Protein AF-A0A7V9Q5L4-F1 (afdb_monomer_lite)

Structure (mmCIF, N/CA/C/O backbone):
data_AF-A0A7V9Q5L4-F1
#
_entry.id   AF-A0A7V9Q5L4-F1
#
loop_
_atom_site.group_PDB
_atom_site.id
_atom_site.type_symbol
_atom_site.label_atom_id
_atom_site.label_alt_id
_atom_site.label_comp_id
_atom_site.label_asym_id
_atom_site.label_entity_id
_atom_site.label_seq_id
_atom_site.pdbx_PDB_ins_code
_atom_site.Cartn_x
_atom_site.Cartn_y
_atom_site.Cartn_z
_atom_site.occupancy
_atom_site.B_iso_or_equiv
_atom_site.auth_seq_id
_atom_site.auth_comp_id
_atom_site.auth_asym_id
_atom_site.auth_atom_id
_atom_site.pdbx_PDB_model_num
ATOM 1 N N . SER A 1 1 ? 5.558 -5.139 1.409 1.00 58.78 1 SER A N 1
ATOM 2 C CA . SER A 1 1 ? 7.009 -5.054 1.129 1.00 58.78 1 SER A CA 1
ATOM 3 C C . SER A 1 1 ? 7.481 -3.616 1.241 1.00 58.78 1 SER A C 1
ATOM 5 O O . SER A 1 1 ? 6.743 -2.715 0.852 1.00 58.78 1 SER A O 1
ATOM 7 N N . PHE A 1 2 ? 8.682 -3.407 1.783 1.00 58.72 2 PHE A N 1
ATOM 8 C CA . PHE A 1 2 ? 9.303 -2.087 1.961 1.00 58.72 2 PHE A CA 1
ATOM 9 C C . PHE A 1 2 ? 10.302 -1.718 0.851 1.00 58.72 2 PHE A C 1
ATOM 11 O O . PHE A 1 2 ? 10.891 -0.649 0.911 1.00 58.72 2 PHE A O 1
ATOM 18 N N . GLY A 1 3 ? 10.489 -2.566 -0.168 1.00 58.56 3 GLY A N 1
ATOM 19 C CA . GLY A 1 3 ? 11.472 -2.291 -1.221 1.00 58.56 3 GLY A CA 1
ATOM 20 C C . GLY A 1 3 ? 11.205 -3.051 -2.511 1.00 58.56 3 GLY A C 1
ATOM 21 O O . GLY A 1 3 ? 10.875 -2.439 -3.519 1.00 58.56 3 GLY A O 1
ATOM 22 N N . ASN A 1 4 ? 11.290 -4.383 -2.488 1.00 62.84 4 ASN A N 1
ATOM 23 C CA . ASN A 1 4 ? 11.114 -5.183 -3.701 1.00 62.84 4 ASN A CA 1
ATOM 24 C C . ASN A 1 4 ? 9.632 -5.571 -3.918 1.00 62.84 4 ASN A C 1
ATOM 26 O O . ASN A 1 4 ? 9.094 -6.349 -3.117 1.00 62.84 4 ASN A O 1
ATOM 30 N N . PRO A 1 5 ? 8.957 -5.056 -4.964 1.00 59.44 5 PRO A N 1
ATOM 31 C CA . PRO A 1 5 ? 7.556 -5.356 -5.254 1.00 59.44 5 PRO A CA 1
ATOM 32 C C . PRO A 1 5 ? 7.354 -6.727 -5.927 1.00 59.44 5 PRO A C 1
ATOM 34 O O . PRO A 1 5 ? 6.224 -7.206 -5.978 1.00 59.44 5 PRO A O 1
ATOM 37 N N . TYR A 1 6 ? 8.421 -7.389 -6.393 1.00 65.56 6 TYR A N 1
ATOM 38 C CA . TYR A 1 6 ? 8.346 -8.703 -7.045 1.00 65.56 6 TYR A CA 1
ATOM 39 C C . TYR A 1 6 ? 8.222 -9.874 -6.065 1.00 65.56 6 TYR A C 1
ATOM 41 O O . TYR A 1 6 ? 7.915 -10.983 -6.490 1.00 65.56 6 TYR A O 1
ATOM 49 N N . LEU A 1 7 ? 8.372 -9.643 -4.752 1.00 66.19 7 LEU A N 1
ATOM 50 C CA . LEU A 1 7 ? 8.223 -10.703 -3.743 1.00 66.19 7 LEU A CA 1
ATOM 51 C C . LEU A 1 7 ? 6.847 -11.384 -3.789 1.00 66.19 7 LEU A C 1
ATOM 53 O O . LEU A 1 7 ? 6.734 -12.533 -3.382 1.00 66.19 7 LEU A O 1
ATOM 57 N N . LEU A 1 8 ? 5.812 -10.719 -4.311 1.00 63.53 8 LEU A N 1
ATOM 58 C CA . LEU A 1 8 ? 4.490 -11.328 -4.476 1.00 63.53 8 LEU A CA 1
ATOM 59 C C . LEU A 1 8 ? 4.503 -12.549 -5.418 1.00 63.53 8 LEU A C 1
ATOM 61 O O . LEU A 1 8 ? 3.713 -13.465 -5.222 1.00 63.53 8 LEU A O 1
ATOM 65 N N . GLN A 1 9 ? 5.425 -12.608 -6.388 1.00 65.31 9 GLN A N 1
ATOM 66 C CA . GLN A 1 9 ? 5.561 -13.752 -7.303 1.00 65.31 9 GLN A CA 1
ATOM 67 C C . GLN A 1 9 ? 5.973 -15.043 -6.578 1.00 65.31 9 GLN A C 1
ATOM 69 O O . GLN A 1 9 ? 5.677 -16.134 -7.054 1.00 65.31 9 GLN A O 1
ATOM 74 N N . SER A 1 10 ? 6.617 -14.932 -5.412 1.00 64.06 10 SER A N 1
ATOM 75 C CA . SER A 1 10 ? 7.046 -16.079 -4.602 1.00 64.06 10 SER A CA 1
ATOM 76 C C . SER A 1 10 ? 5.968 -16.579 -3.630 1.00 64.06 10 SER A C 1
ATOM 78 O O . SER A 1 10 ? 6.172 -17.598 -2.977 1.00 64.06 10 SER A O 1
ATOM 80 N N . PHE A 1 11 ? 4.824 -15.890 -3.525 1.00 66.19 11 PHE A N 1
ATOM 81 C CA . PHE A 1 11 ? 3.754 -16.208 -2.573 1.00 66.19 11 PHE A CA 1
ATOM 82 C C . PHE A 1 11 ? 2.371 -16.140 -3.247 1.00 66.19 11 PHE A C 1
ATOM 84 O O . PHE A 1 11 ? 1.601 -15.209 -2.996 1.00 66.19 11 PHE A O 1
ATOM 91 N N . PRO A 1 12 ? 2.016 -17.136 -4.079 1.00 59.06 12 PRO A N 1
ATOM 92 C CA . PRO A 1 12 ? 0.778 -17.125 -4.866 1.00 59.06 12 PRO A CA 1
ATOM 93 C C . PRO A 1 12 ? -0.515 -17.180 -4.029 1.00 59.06 12 PRO A C 1
ATOM 95 O O . PRO A 1 12 ? -1.591 -16.933 -4.562 1.00 59.06 12 PRO A O 1
ATOM 98 N N . GLY A 1 13 ? -0.435 -17.484 -2.727 1.00 53.16 13 GLY A N 1
ATOM 99 C CA . GLY A 1 13 ? -1.589 -17.566 -1.820 1.00 53.16 13 GLY A CA 1
ATOM 100 C C . GLY A 1 13 ? -1.944 -16.276 -1.063 1.00 53.16 13 GLY A C 1
ATOM 101 O O . GLY A 1 13 ? -2.861 -16.293 -0.245 1.00 53.16 13 GLY A O 1
ATOM 102 N N . LEU A 1 14 ? -1.224 -15.165 -1.263 1.00 58.38 14 LEU A N 1
ATOM 103 C CA . LEU A 1 14 ? -1.485 -13.914 -0.536 1.00 58.38 14 LEU A CA 1
ATOM 104 C C . LEU A 1 14 ? -2.661 -13.138 -1.148 1.00 58.38 14 LEU A C 1
ATOM 106 O O . LEU A 1 14 ? -2.535 -12.547 -2.216 1.00 58.38 14 LEU A O 1
ATOM 110 N N . GLY A 1 15 ? -3.783 -13.071 -0.425 1.00 52.41 15 GLY A N 1
ATOM 111 C CA . GLY A 1 15 ? -4.973 -12.313 -0.843 1.00 52.41 15 GLY A CA 1
ATOM 112 C C . GLY A 1 15 ? -4.826 -10.785 -0.781 1.00 52.41 15 GLY A C 1
ATOM 113 O O . GLY A 1 15 ? -5.534 -10.075 -1.490 1.00 52.41 15 GLY A O 1
ATOM 114 N N . THR A 1 16 ? -3.886 -10.269 0.020 1.00 58.03 16 THR A N 1
ATOM 115 C CA . THR A 1 16 ? -3.649 -8.825 0.179 1.00 58.03 16 THR A CA 1
ATOM 116 C C . THR A 1 16 ? -2.153 -8.547 0.272 1.00 58.03 16 THR A C 1
ATOM 118 O O . THR A 1 16 ? -1.465 -9.094 1.133 1.00 58.03 16 THR A O 1
ATOM 121 N N . TYR A 1 17 ? -1.643 -7.662 -0.585 1.00 64.44 17 TYR A N 1
ATOM 122 C CA . TYR A 1 17 ? -0.231 -7.288 -0.610 1.00 64.44 17 TYR A CA 1
ATOM 123 C C . TYR A 1 17 ? -0.070 -5.769 -0.624 1.00 64.44 17 TYR A C 1
ATOM 125 O O . TYR A 1 17 ? -0.397 -5.102 -1.604 1.00 64.44 17 TYR A O 1
ATOM 133 N N . LEU A 1 18 ? 0.444 -5.219 0.478 1.00 64.19 18 LEU A N 1
ATOM 134 C CA . LEU A 1 18 ? 0.706 -3.789 0.619 1.00 64.19 18 LEU A CA 1
ATOM 135 C C . LEU A 1 18 ? 2.194 -3.505 0.387 1.00 64.19 18 LEU A C 1
ATOM 137 O O . LEU A 1 18 ? 3.065 -4.029 1.091 1.00 64.19 18 LEU A O 1
ATOM 141 N N . VAL A 1 19 ? 2.497 -2.665 -0.601 1.00 66.00 19 VAL A N 1
ATOM 142 C CA . VAL A 1 19 ? 3.853 -2.164 -0.855 1.00 66.00 19 VAL A CA 1
ATOM 143 C C . VAL A 1 19 ? 3.947 -0.752 -0.293 1.00 66.00 19 VAL A C 1
ATOM 145 O O . VAL A 1 19 ? 3.248 0.144 -0.750 1.00 66.00 19 VAL A O 1
ATOM 148 N N . ALA A 1 20 ? 4.794 -0.560 0.717 1.00 61.88 20 ALA A N 1
ATOM 149 C CA . ALA A 1 20 ? 4.998 0.741 1.353 1.00 61.88 20 ALA A CA 1
ATOM 150 C C . ALA A 1 20 ? 6.034 1.610 0.611 1.00 61.88 20 ALA A C 1
ATOM 152 O O . ALA A 1 20 ? 6.186 2.774 0.954 1.00 61.88 20 ALA A O 1
ATOM 153 N N . TYR A 1 21 ? 6.725 1.055 -0.399 1.00 61.44 21 TYR A N 1
ATOM 154 C CA . TYR A 1 21 ? 7.691 1.725 -1.292 1.00 61.44 21 TYR A CA 1
ATOM 155 C C . TYR A 1 21 ? 8.834 2.502 -0.606 1.00 61.44 21 TYR A C 1
ATOM 157 O O . TYR A 1 21 ? 9.498 3.307 -1.252 1.00 61.44 21 TYR A O 1
ATOM 165 N N . GLY A 1 22 ? 9.108 2.243 0.672 1.00 56.81 22 GLY A N 1
ATOM 166 C CA . GLY A 1 22 ? 10.266 2.792 1.370 1.00 56.81 22 GLY A CA 1
ATOM 167 C C . GLY A 1 22 ? 10.289 2.422 2.849 1.00 56.81 22 GLY A C 1
ATOM 168 O O . GLY A 1 22 ? 9.272 2.032 3.425 1.00 56.81 22 GLY A O 1
ATOM 169 N N . ASP A 1 23 ? 11.461 2.551 3.461 1.00 59.31 23 ASP A N 1
ATOM 170 C CA . ASP A 1 23 ? 11.738 2.283 4.876 1.00 59.31 23 ASP A CA 1
ATOM 171 C C . ASP A 1 23 ? 11.488 3.499 5.787 1.00 59.31 23 ASP A C 1
ATOM 173 O O . ASP A 1 23 ? 11.549 3.377 7.012 1.00 59.31 23 ASP A O 1
ATOM 177 N N . MET A 1 24 ? 11.135 4.655 5.212 1.00 72.94 24 MET A N 1
ATOM 178 C CA . MET A 1 24 ? 10.882 5.888 5.954 1.00 72.94 24 MET A CA 1
ATOM 179 C C . MET A 1 24 ? 9.793 5.700 7.033 1.00 72.94 24 MET A C 1
ATOM 181 O O . MET A 1 24 ? 8.697 5.208 6.732 1.00 72.94 24 MET A O 1
ATOM 185 N N . PRO A 1 25 ? 10.003 6.182 8.276 1.00 74.75 25 PRO A N 1
ATOM 186 C CA . PRO A 1 25 ? 9.034 6.030 9.368 1.00 74.75 25 PRO A CA 1
ATOM 187 C C . PRO A 1 25 ? 7.636 6.596 9.071 1.00 74.75 25 PRO A C 1
ATOM 189 O O . PRO A 1 25 ? 6.635 6.123 9.609 1.00 74.75 25 PRO A O 1
ATOM 192 N N . SER A 1 26 ? 7.537 7.615 8.214 1.00 76.06 26 SER A N 1
ATOM 193 C CA . SER A 1 26 ? 6.262 8.178 7.751 1.00 76.06 26 SER A CA 1
ATOM 194 C C . SER A 1 26 ? 5.441 7.172 6.936 1.00 76.06 26 SER A C 1
ATOM 196 O O . SER A 1 26 ? 4.231 7.071 7.153 1.00 76.06 26 SER A O 1
ATOM 198 N N . LEU A 1 27 ? 6.093 6.400 6.062 1.00 76.06 27 LEU A N 1
ATOM 199 C CA . LEU A 1 27 ? 5.472 5.378 5.216 1.00 76.06 27 LEU A CA 1
ATOM 200 C C . LEU A 1 27 ? 5.034 4.170 6.044 1.00 76.06 27 LEU A C 1
ATOM 202 O O . LEU A 1 27 ? 3.917 3.687 5.876 1.00 76.06 27 LEU A O 1
ATOM 206 N N . GLN A 1 28 ? 5.856 3.747 7.009 1.00 75.94 28 GLN A N 1
ATOM 207 C CA . GLN A 1 28 ? 5.489 2.679 7.945 1.00 75.94 28 GLN A CA 1
ATOM 208 C C . GLN A 1 28 ? 4.256 3.056 8.774 1.00 75.94 28 GLN A C 1
ATOM 210 O O . GLN A 1 28 ? 3.304 2.282 8.871 1.00 75.94 28 GLN A O 1
ATOM 215 N N . ARG A 1 29 ? 4.226 4.280 9.321 1.00 82.31 29 ARG A N 1
ATOM 216 C CA . ARG A 1 29 ? 3.060 4.781 10.061 1.00 82.31 29 ARG A CA 1
ATOM 217 C C . ARG A 1 29 ? 1.822 4.878 9.174 1.00 82.31 29 ARG A C 1
ATOM 219 O O . ARG A 1 29 ? 0.738 4.530 9.627 1.00 82.31 29 ARG A O 1
ATOM 226 N N . ALA A 1 30 ? 1.956 5.337 7.931 1.00 81.44 30 ALA A N 1
ATOM 227 C CA . ALA A 1 30 ? 0.836 5.386 6.994 1.00 81.44 30 ALA A CA 1
ATOM 228 C C . ALA A 1 30 ? 0.295 3.982 6.685 1.00 81.44 30 ALA A C 1
ATOM 230 O O . ALA A 1 30 ? -0.913 3.779 6.756 1.00 81.44 30 ALA A O 1
ATOM 231 N N . ALA A 1 31 ? 1.174 3.005 6.441 1.00 81.06 31 ALA A N 1
ATOM 232 C CA . ALA A 1 31 ? 0.787 1.613 6.231 1.00 81.06 31 ALA A CA 1
ATOM 233 C C . ALA A 1 31 ? 0.056 1.032 7.453 1.00 81.06 31 ALA A C 1
ATOM 235 O O . ALA A 1 31 ? -1.005 0.434 7.299 1.00 81.06 31 ALA A O 1
ATOM 236 N N . ALA A 1 32 ? 0.566 1.272 8.665 1.00 82.25 32 ALA A N 1
ATOM 237 C CA . ALA A 1 32 ? -0.087 0.834 9.897 1.00 82.25 32 ALA A CA 1
ATOM 238 C C . ALA A 1 32 ? -1.487 1.452 10.056 1.00 82.25 32 ALA A C 1
ATOM 240 O O . ALA A 1 32 ? -2.456 0.734 10.294 1.00 82.25 32 ALA A O 1
ATOM 241 N N . ARG A 1 33 ? -1.623 2.770 9.855 1.00 84.94 33 ARG A N 1
ATOM 242 C CA . ARG A 1 33 ? -2.926 3.456 9.914 1.00 84.94 33 ARG A CA 1
ATOM 243 C C . ARG A 1 33 ? -3.905 2.938 8.860 1.00 84.94 33 ARG A C 1
ATOM 245 O O . ARG A 1 33 ? -5.082 2.782 9.160 1.00 84.94 33 ARG A O 1
ATOM 252 N N . ALA A 1 34 ? -3.428 2.666 7.649 1.00 85.56 34 ALA A N 1
ATOM 253 C CA . ALA A 1 34 ? -4.234 2.139 6.553 1.00 85.56 34 ALA A CA 1
ATOM 254 C C . ALA A 1 34 ? -4.759 0.724 6.853 1.00 85.56 34 ALA A C 1
ATOM 256 O O . ALA A 1 34 ? -5.947 0.464 6.690 1.00 85.56 34 ALA A O 1
ATOM 257 N N . VAL A 1 35 ? -3.900 -0.167 7.365 1.00 83.50 35 VAL A N 1
ATOM 258 C CA . VAL A 1 35 ? -4.292 -1.526 7.787 1.00 83.50 35 VAL A CA 1
ATOM 259 C C . VAL A 1 35 ? -5.290 -1.487 8.945 1.00 83.50 35 VAL A C 1
ATOM 261 O O . VAL A 1 35 ? -6.242 -2.260 8.961 1.00 83.50 35 VAL A O 1
ATO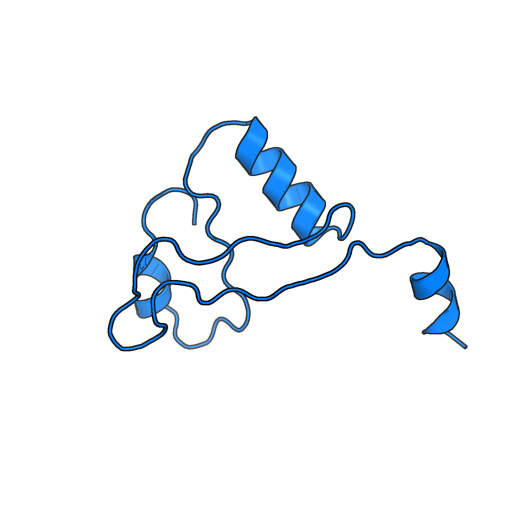M 264 N N . LEU A 1 36 ? -5.119 -0.553 9.882 1.00 87.00 36 LEU A N 1
ATOM 265 C CA . LEU A 1 36 ? -6.066 -0.325 10.978 1.00 87.00 36 LEU A CA 1
ATOM 266 C C . LEU A 1 36 ? -7.352 0.398 10.535 1.00 87.00 36 LEU A C 1
ATOM 268 O O . LEU A 1 36 ? -8.197 0.697 11.377 1.00 87.00 36 LEU A O 1
ATOM 272 N N . GLY A 1 37 ? -7.504 0.722 9.246 1.00 87.06 37 GLY A N 1
ATOM 273 C CA . GLY A 1 37 ? -8.673 1.424 8.717 1.00 87.06 37 GLY A CA 1
ATOM 274 C C . GLY A 1 37 ? -8.810 2.866 9.210 1.00 87.06 37 GLY A C 1
ATOM 275 O O . GLY A 1 37 ? -9.892 3.434 9.132 1.00 87.06 37 GLY A O 1
ATOM 276 N N . GLN A 1 38 ? -7.746 3.470 9.736 1.00 87.94 38 GLN A N 1
ATOM 277 C CA . GLN A 1 38 ? -7.760 4.837 10.266 1.00 87.94 38 GLN A CA 1
ATOM 278 C C . GLN A 1 38 ? -7.646 5.899 9.167 1.00 87.94 38 GLN A C 1
ATOM 280 O O . GLN A 1 38 ? -7.992 7.055 9.391 1.00 87.94 38 GLN A O 1
ATOM 285 N N . ILE A 1 39 ? -7.129 5.521 7.998 1.00 89.25 39 ILE A N 1
ATOM 286 C CA . ILE A 1 39 ? -7.021 6.376 6.815 1.00 89.25 39 ILE A CA 1
ATOM 287 C C . ILE A 1 39 ? -7.473 5.604 5.577 1.00 89.25 39 ILE A C 1
ATOM 289 O O . ILE A 1 39 ? -7.448 4.372 5.565 1.00 89.25 39 ILE A O 1
ATOM 293 N N . ASP A 1 40 ? -7.852 6.336 4.534 1.00 89.88 40 ASP A N 1
ATOM 294 C CA . ASP A 1 40 ? -8.186 5.753 3.238 1.00 89.88 40 ASP A CA 1
ATOM 295 C C . ASP A 1 40 ? -6.968 5.043 2.616 1.00 89.88 40 ASP A C 1
ATOM 297 O O . ASP A 1 40 ? -5.839 5.539 2.656 1.00 89.88 40 ASP A O 1
ATOM 301 N N . VAL A 1 41 ? -7.215 3.900 1.976 1.00 88.69 41 VAL A N 1
ATOM 302 C CA . VAL A 1 41 ? -6.265 3.237 1.079 1.00 88.69 41 VAL A CA 1
ATOM 303 C C . VAL A 1 41 ? -6.554 3.718 -0.331 1.00 88.69 41 VAL A C 1
ATOM 305 O O . VAL A 1 41 ? -7.575 3.353 -0.90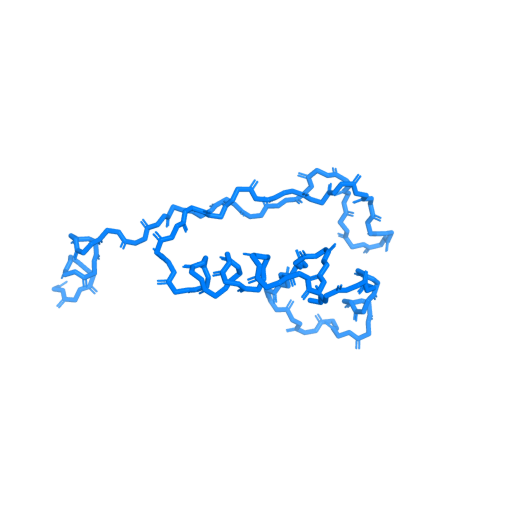9 1.00 88.69 41 VAL A O 1
ATOM 308 N N . THR A 1 42 ? -5.654 4.527 -0.888 1.00 88.69 42 THR A N 1
ATOM 309 C CA . THR A 1 42 ? -5.808 5.078 -2.247 1.00 88.69 42 THR A CA 1
ATOM 310 C C . THR A 1 42 ? -4.675 4.712 -3.203 1.00 88.69 42 THR A C 1
ATOM 312 O O . THR A 1 42 ? -4.728 5.023 -4.395 1.00 88.69 42 THR A O 1
ATOM 315 N N . GLY A 1 43 ? -3.649 4.021 -2.699 1.00 83.12 43 GLY A N 1
ATOM 316 C CA . GLY A 1 43 ? -2.449 3.670 -3.451 1.00 83.12 43 GLY A CA 1
ATOM 317 C C . GLY A 1 43 ? -2.742 2.828 -4.696 1.00 83.12 43 GLY A C 1
ATOM 318 O O . GLY A 1 43 ? -3.615 1.960 -4.698 1.00 83.12 43 GLY A O 1
ATOM 319 N N . LYS A 1 44 ? -1.974 3.079 -5.756 1.00 84.62 44 LYS A N 1
ATOM 320 C CA . LYS A 1 44 ? -1.971 2.308 -7.003 1.00 84.62 44 LYS A CA 1
ATOM 321 C C . LYS A 1 44 ? -0.539 1.931 -7.350 1.00 84.62 44 LYS A C 1
ATOM 323 O O . LYS A 1 44 ? 0.382 2.694 -7.061 1.00 84.62 44 LYS A O 1
ATOM 328 N N . LEU A 1 45 ? -0.352 0.783 -7.995 1.00 81.81 45 LEU A N 1
ATOM 329 C CA . LEU A 1 45 ? 0.960 0.340 -8.454 1.00 81.81 45 LEU A CA 1
ATOM 330 C C . LEU A 1 45 ? 1.530 1.358 -9.465 1.00 81.81 45 LEU A C 1
ATOM 332 O O . LEU A 1 45 ? 0.914 1.581 -10.511 1.00 81.81 45 LEU A O 1
ATOM 336 N N . PRO A 1 46 ? 2.704 1.966 -9.214 1.00 76.50 46 PRO A N 1
ATOM 337 C CA . PRO A 1 46 ? 3.340 2.881 -10.159 1.00 76.50 46 PRO A CA 1
ATOM 338 C C . PRO A 1 46 ? 3.995 2.140 -11.336 1.00 76.50 46 PRO A C 1
ATOM 340 O O . PRO A 1 46 ? 4.291 2.766 -12.356 1.00 76.50 46 PRO A O 1
ATOM 343 N N . ILE A 1 47 ? 4.163 0.819 -11.214 1.00 79.50 47 ILE A N 1
ATOM 344 C CA . ILE A 1 47 ? 4.748 -0.103 -12.195 1.00 79.50 47 ILE A CA 1
ATOM 345 C C . ILE A 1 47 ? 3.805 -1.282 -12.462 1.00 79.50 47 ILE A C 1
ATOM 347 O O . ILE A 1 47 ? 2.898 -1.540 -11.673 1.00 79.50 47 ILE A O 1
ATOM 351 N N . SER A 1 48 ? 4.035 -2.021 -13.545 1.00 81.69 48 SER A N 1
ATOM 352 C CA . SER A 1 48 ? 3.381 -3.316 -13.766 1.00 81.69 48 SER A CA 1
ATOM 353 C C . SER A 1 48 ? 4.118 -4.425 -13.011 1.00 81.69 48 SER A C 1
ATOM 355 O O . SER A 1 48 ? 5.340 -4.383 -12.893 1.00 81.69 48 SER A O 1
ATOM 357 N N . LEU A 1 49 ? 3.383 -5.436 -12.547 1.00 80.12 49 LEU A N 1
ATOM 358 C CA . LEU A 1 49 ? 3.905 -6.712 -12.058 1.00 80.12 49 LEU A CA 1
ATOM 359 C C . LEU A 1 49 ? 3.606 -7.778 -13.124 1.00 80.12 49 LEU A C 1
ATOM 361 O O . LEU A 1 49 ? 2.475 -8.275 -13.168 1.00 80.12 49 LEU A O 1
ATOM 365 N N . PRO A 1 50 ? 4.563 -8.096 -14.020 1.00 78.75 50 PRO A N 1
ATOM 366 C CA . PRO A 1 50 ? 4.331 -9.015 -15.131 1.00 78.75 50 PRO A CA 1
ATOM 367 C C . PRO A 1 50 ? 3.750 -10.352 -14.660 1.00 78.75 50 PRO A C 1
ATOM 369 O O . PRO A 1 50 ? 4.210 -10.916 -13.666 1.00 78.75 50 PRO A O 1
ATOM 372 N N . GLY A 1 51 ? 2.717 -10.827 -15.361 1.00 79.81 51 GLY A N 1
ATOM 373 C CA . GLY A 1 51 ? 2.002 -12.065 -15.036 1.00 79.81 51 GLY A CA 1
ATOM 374 C C . GLY A 1 51 ? 1.002 -11.972 -13.876 1.00 79.81 51 GLY A C 1
ATOM 375 O O . GLY A 1 51 ? 0.300 -12.946 -13.636 1.00 79.81 51 GLY A O 1
ATOM 376 N N . LEU A 1 52 ? 0.909 -10.830 -13.178 1.00 79.19 52 LEU A N 1
ATOM 377 C CA . LEU A 1 52 ? 0.011 -10.650 -12.030 1.00 79.19 52 LEU A CA 1
ATOM 378 C C . LEU A 1 52 ? -0.924 -9.448 -12.200 1.00 79.19 52 LEU A C 1
ATOM 380 O O . LEU A 1 52 ? -2.135 -9.622 -12.281 1.00 79.19 52 LEU A O 1
ATOM 384 N N . TYR A 1 53 ? -0.378 -8.227 -12.265 1.00 81.06 53 TYR A N 1
ATOM 385 C CA . TYR A 1 53 ? -1.180 -6.998 -12.244 1.00 81.06 53 TYR A CA 1
ATOM 386 C C . TYR A 1 53 ? -0.585 -5.889 -13.123 1.00 81.06 53 TYR A C 1
ATOM 388 O O . TYR A 1 53 ? 0.620 -5.628 -13.054 1.00 81.06 53 TYR A O 1
ATOM 396 N N . PRO A 1 54 ? -1.403 -5.171 -13.915 1.00 86.25 54 PRO A N 1
ATOM 397 C CA . PRO A 1 54 ? -0.932 -4.020 -14.673 1.00 86.25 54 PRO A CA 1
ATOM 398 C C . PRO A 1 54 ? -0.642 -2.818 -13.764 1.00 86.25 54 PRO A C 1
ATOM 400 O O . PRO A 1 54 ? -1.196 -2.680 -12.666 1.00 86.25 54 PRO A O 1
ATOM 403 N N . ARG A 1 55 ? 0.197 -1.901 -14.257 1.00 86.00 55 ARG A N 1
ATOM 404 C CA . ARG A 1 55 ? 0.394 -0.572 -13.667 1.00 86.00 55 ARG A CA 1
ATOM 405 C C . ARG A 1 55 ? -0.950 0.120 -13.439 1.00 86.00 55 ARG A C 1
ATOM 407 O O . ARG A 1 55 ? -1.838 0.071 -14.283 1.00 86.00 55 ARG A O 1
ATOM 414 N N . GLY A 1 56 ? -1.079 0.807 -12.309 1.00 84.69 56 GLY A N 1
ATOM 415 C CA . GLY A 1 56 ? -2.296 1.514 -11.915 1.00 84.69 56 GLY A CA 1
ATOM 416 C C . GLY A 1 56 ? -3.294 0.658 -11.134 1.00 84.69 56 GLY A C 1
ATOM 417 O O . GLY A 1 56 ? -4.259 1.207 -10.605 1.00 84.69 56 GLY A O 1
ATOM 418 N N . THR A 1 57 ? -3.057 -0.650 -11.001 1.00 86.50 57 THR A N 1
ATOM 419 C CA . THR A 1 57 ? -3.874 -1.525 -10.149 1.00 86.50 57 THR A CA 1
ATOM 420 C C . THR A 1 57 ? -3.732 -1.126 -8.682 1.00 86.50 57 THR A C 1
ATOM 422 O O . THR A 1 57 ? -2.628 -0.863 -8.210 1.00 86.50 57 THR A O 1
ATOM 425 N N . GLY A 1 58 ? -4.837 -1.087 -7.945 1.00 84.75 58 GLY A N 1
ATOM 426 C CA . GLY A 1 58 ? -4.836 -0.824 -6.509 1.00 84.75 58 GLY A CA 1
ATOM 427 C C . GLY A 1 58 ? -6.238 -0.935 -5.927 1.00 84.75 58 GLY A C 1
ATOM 428 O O . GLY A 1 58 ? -7.199 -0.464 -6.535 1.00 84.75 58 GLY A O 1
ATOM 429 N N . ILE A 1 59 ? -6.355 -1.546 -4.751 1.00 85.75 59 ILE A N 1
ATOM 430 C CA . ILE A 1 59 ? -7.626 -1.654 -4.031 1.00 85.75 59 ILE A CA 1
ATOM 431 C C . ILE A 1 59 ? -7.881 -0.330 -3.313 1.00 85.75 59 ILE A C 1
ATOM 433 O O . ILE A 1 59 ? -7.013 0.169 -2.600 1.00 85.75 59 ILE A O 1
ATOM 437 N N . GLN A 1 60 ? -9.070 0.234 -3.514 1.00 87.94 60 GLN A N 1
ATOM 438 C CA . GLN A 1 60 ? -9.484 1.480 -2.878 1.00 87.94 60 GLN A CA 1
ATOM 439 C C . GLN A 1 60 ? -10.352 1.152 -1.665 1.00 87.94 60 GLN A C 1
ATOM 441 O O . GLN A 1 60 ? -11.431 0.582 -1.822 1.00 87.94 60 GLN A O 1
ATOM 446 N N . LEU A 1 61 ? -9.893 1.504 -0.466 1.00 86.50 61 LEU A N 1
ATOM 447 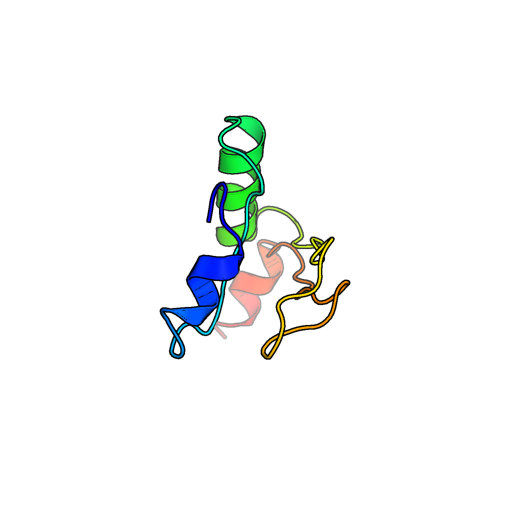C CA . LEU A 1 61 ? -10.646 1.296 0.772 1.00 86.50 61 LEU A CA 1
ATOM 448 C C . LEU A 1 61 ? -10.850 2.630 1.475 1.00 86.50 61 LEU A C 1
ATOM 450 O O . LEU A 1 61 ? -9.942 3.457 1.537 1.00 86.50 61 LEU A O 1
ATOM 454 N N . LYS A 1 62 ? -12.045 2.830 2.022 1.00 91.50 62 LYS A N 1
ATOM 455 C CA . LYS A 1 62 ? -12.329 3.970 2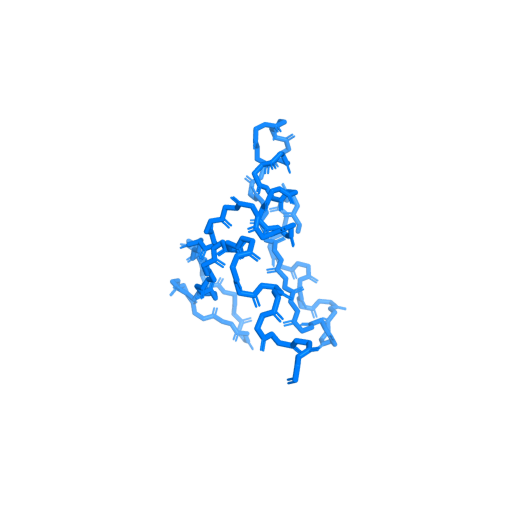.893 1.00 91.50 62 LYS A CA 1
ATOM 456 C C . LYS A 1 62 ? -11.983 3.634 4.332 1.00 91.50 62 LYS A C 1
ATOM 458 O O . LYS A 1 62 ? -12.154 2.489 4.753 1.00 91.50 62 LYS A O 1
ATOM 463 N N . ALA A 1 63 ? -11.527 4.640 5.070 1.00 89.69 63 ALA A N 1
ATOM 464 C CA . ALA A 1 63 ? -11.347 4.533 6.505 1.00 89.69 63 ALA A CA 1
ATOM 465 C C . ALA A 1 63 ? -12.642 4.036 7.167 1.00 89.69 63 ALA A C 1
ATOM 467 O O . ALA A 1 63 ? -13.755 4.424 6.794 1.00 89.69 63 ALA A O 1
ATOM 468 N N . VAL A 1 64 ? -12.495 3.167 8.162 1.00 86.50 64 VAL A N 1
ATOM 469 C CA . VAL A 1 64 ? -13.612 2.649 8.942 1.00 86.50 64 VAL A CA 1
ATOM 470 C C . VAL A 1 64 ? -13.977 3.721 9.963 1.00 86.50 64 VAL A C 1
ATOM 472 O O . VAL A 1 64 ? -13.346 3.855 11.010 1.00 86.50 64 VAL A O 1
ATOM 475 N N . THR A 1 65 ? -14.992 4.526 9.657 1.00 71.62 65 THR A N 1
ATOM 476 C CA . THR A 1 65 ? -15.581 5.424 10.652 1.00 71.62 65 THR A CA 1
ATOM 477 C C . THR A 1 65 ? -16.242 4.586 11.750 1.00 71.62 65 THR A C 1
ATOM 479 O O . THR A 1 65 ? -16.832 3.536 11.476 1.00 71.62 65 THR A O 1
ATOM 482 N N . LYS A 1 66 ? -16.145 5.030 13.013 1.00 58.72 66 LYS A N 1
ATOM 483 C CA . LYS A 1 66 ? -16.723 4.327 14.180 1.00 58.72 66 LYS A CA 1
ATOM 484 C C . LYS A 1 66 ? -18.202 3.945 13.988 1.00 58.72 66 LYS A C 1
ATOM 486 O O . LYS A 1 66 ? -18.626 2.927 14.522 1.00 58.72 66 LYS A O 1
ATOM 491 N N . GLU A 1 67 ? -18.948 4.695 13.178 1.00 56.19 67 GLU A N 1
ATOM 492 C CA . GLU A 1 67 ? -20.345 4.420 12.813 1.00 56.19 67 GLU A CA 1
ATOM 493 C C . GLU A 1 67 ? -20.552 3.083 12.083 1.00 56.19 67 GLU A C 1
ATOM 495 O O . GLU A 1 67 ? -21.470 2.335 12.415 1.00 56.19 67 GLU A O 1
ATOM 500 N N . LYS A 1 68 ? -19.675 2.713 11.138 1.00 52.03 68 LYS A N 1
ATOM 501 C CA . LYS A 1 68 ? -19.831 1.459 10.374 1.00 52.03 68 LYS A CA 1
ATOM 502 C C . LYS A 1 68 ? -19.454 0.203 11.162 1.00 52.03 68 LYS A C 1
ATOM 504 O O . LYS A 1 68 ? -19.879 -0.887 10.793 1.00 52.03 68 LYS A O 1
ATOM 509 N N . SER A 1 69 ? -18.689 0.329 12.250 1.00 52.56 69 SER A N 1
ATOM 510 C CA . SER A 1 69 ? -18.313 -0.822 13.089 1.00 52.56 69 SER A CA 1
ATOM 511 C C . SER A 1 69 ? -19.453 -1.289 14.007 1.00 52.56 69 SER A C 1
ATOM 513 O O . SER A 1 69 ? -19.472 -2.456 14.401 1.00 52.56 69 SER A O 1
ATOM 515 N N . ALA A 1 70 ? -20.408 -0.403 14.321 1.00 53.38 70 ALA A N 1
ATOM 516 C CA . ALA A 1 70 ? -21.589 -0.725 15.123 1.00 53.38 70 ALA A CA 1
ATOM 517 C C . ALA A 1 70 ? -22.714 -1.359 14.283 1.00 53.38 70 ALA A C 1
ATOM 519 O O . ALA A 1 70 ? -23.351 -2.303 14.735 1.00 53.38 70 ALA A O 1
ATOM 520 N N . ALA A 1 71 ? -22.904 -0.909 13.037 1.00 52.84 71 ALA A N 1
ATOM 521 C CA . ALA A 1 71 ? -23.991 -1.377 12.167 1.00 52.84 71 ALA A CA 1
ATOM 522 C C . ALA A 1 71 ? -23.802 -2.798 11.591 1.00 52.84 71 ALA A C 1
ATOM 524 O O . ALA A 1 71 ? -24.757 -3.384 11.101 1.00 52.84 71 ALA A O 1
ATOM 525 N N . SER A 1 72 ? -22.591 -3.367 11.641 1.00 52.50 72 SER A N 1
ATOM 526 C CA . SER A 1 72 ? -22.313 -4.740 11.174 1.00 52.50 72 SER A CA 1
ATOM 527 C C . SER A 1 72 ? -22.412 -5.799 12.287 1.00 52.50 72 SER A C 1
ATOM 529 O O . SER A 1 72 ? -22.095 -6.962 12.041 1.00 52.50 72 SER A O 1
ATOM 531 N N . ARG A 1 73 ? -22.788 -5.406 13.515 1.00 55.88 73 ARG A N 1
ATOM 532 C CA . ARG A 1 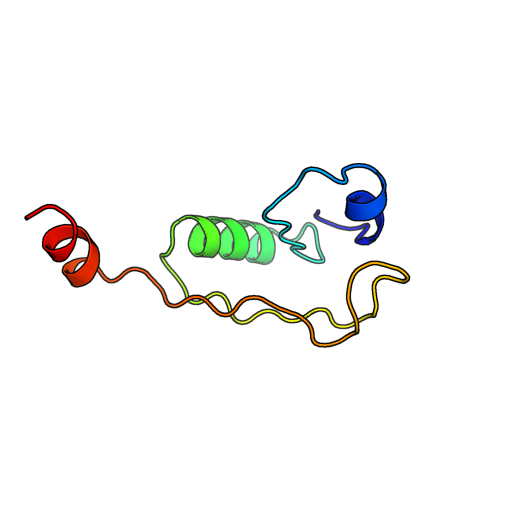73 ? -22.957 -6.305 14.675 1.00 55.88 73 ARG A CA 1
ATOM 533 C C . ARG A 1 73 ? -24.393 -6.322 15.224 1.00 55.88 73 ARG A C 1
ATOM 535 O O . ARG A 1 73 ? -24.577 -6.674 16.387 1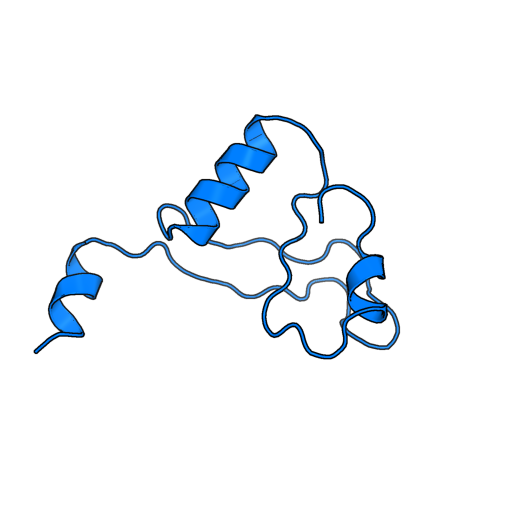.00 55.88 73 ARG A O 1
ATOM 542 N N . SER A 1 74 ? -25.386 -5.924 14.428 1.00 42.78 74 SER A N 1
ATOM 543 C CA . SER A 1 74 ? -26.815 -6.073 14.748 1.00 42.78 74 SER A CA 1
ATOM 544 C C . SER A 1 74 ? -27.501 -6.973 13.741 1.00 42.78 74 SER A C 1
ATOM 546 O O . SER A 1 74 ? -27.120 -6.899 12.553 1.00 42.78 74 SER A O 1
#

Radius of gyration: 14.3 Å; chains: 1; bounding box: 39×26×30 Å

Foldseek 3Di:
DADDPQVCVVPVPDPDDDYLPHPDPVSVVVVVCVVQLVAWFDDWACQQRPPPGHGRDDDTGHRDDPVNVVVVVD

Secondary structure (DSSP, 8-state):
--S-GGGGGG-TT-S------S--HHHHHHHHHHHTTSS-B----SS-BTTTB-TT----B----HHHHHHT--

Sequence (74 aa):
SFGNPYLLQSFPGLGTYLVAYGDMPSLQRAAARAVLGQIDVTGKLPISLPGLYPRGTGIQLKAVTKEKSAASRS

pLDDT: mean 72.57, std 13.07, range [42.78, 91.5]